Protein AF-A0A231RL12-F1 (afdb_monomer)

Radius of gyration: 29.26 Å; Cα contacts (8 Å, |Δi|>4): 231; chains: 1; bounding box: 76×59×55 Å

Foldseek 3Di:
DPVVVVVVVVVVVVVVDDDDDDFDFDPAWWKDAPQWIWGWDPAFDDPVFWAAWRAWAQEEDRTDDADAHIHIPPDHGGWTKTDGHPDDVQQWIWTQDPVGITTTTGTPGGHPNHVVHVVPDDDDDDDDDDDDDDPPPVPPPPDPPPVVVVVVVCVVVVVVPPPDD

pLDDT: mean 76.45, std 23.1, range [31.05, 98.81]

Mean predicted aligned error: 16.27 Å

Solvent-accessible surface area (backbone atoms only — not comparable to full-atom values): 10190 Å² total; per-residue (Å²): 137,63,65,71,58,50,55,53,52,54,55,55,55,58,72,68,62,70,82,76,86,82,77,60,62,64,96,68,49,35,39,33,50,94,47,25,31,20,40,55,51,95,47,73,47,61,76,91,39,57,46,57,81,72,48,49,25,72,36,57,50,55,60,62,81,79,62,66,70,25,27,16,51,70,48,58,59,66,37,42,32,24,36,32,63,98,51,50,73,82,57,26,34,30,37,48,47,94,90,70,48,34,27,35,17,38,46,70,47,74,35,82,36,37,72,73,40,63,81,76,69,82,88,87,83,92,77,90,81,94,75,94,75,73,83,75,73,79,68,77,78,76,84,77,69,79,70,62,69,62,60,62,58,53,58,63,60,61,64,72,75,77,80,85,127

Sequence (165 aa):
MRIVKLCGFMLAIALLIRPAAVSADWAYPFVVYSGSIYVVTDTVVEPERIGNLLGKVTRYSDREGTYSGNFSNAFPKGTRCYAIEGMSEKQGIAVRTEDGRYVLSEYGGKYGGSLYASEGMSEEQESGGEYEESLSDRLGGLKGWLLGAAAVVFAVIGYRHRRHR

Structure (mmCIF, N/CA/C/O backbone):
data_AF-A0A231RL12-F1
#
_entry.id   AF-A0A231RL12-F1
#
loop_
_atom_site.group_PDB
_atom_site.id
_atom_site.type_symbol
_atom_site.label_atom_id
_atom_site.label_alt_id
_atom_site.label_comp_id
_atom_site.label_asym_id
_atom_site.label_entity_id
_atom_site.label_seq_id
_atom_site.pdbx_PDB_ins_code
_atom_site.Cartn_x
_atom_site.Cartn_y
_atom_site.Cartn_z
_atom_site.occupancy
_atom_site.B_iso_or_equiv
_atom_site.auth_seq_id
_atom_site.auth_comp_id
_atom_site.auth_asym_id
_atom_site.auth_atom_id
_atom_site.pdbx_PDB_model_num
ATOM 1 N N . MET A 1 1 ? 57.341 -10.124 -31.480 1.00 52.84 1 MET A N 1
ATOM 2 C CA . MET A 1 1 ? 56.092 -10.937 -31.483 1.00 52.84 1 MET A CA 1
ATOM 3 C C . MET A 1 1 ? 55.619 -11.381 -30.081 1.00 52.84 1 MET A C 1
ATOM 5 O O . MET A 1 1 ? 55.046 -12.460 -29.951 1.00 52.84 1 MET A O 1
ATOM 9 N N . ARG A 1 2 ? 55.813 -10.576 -29.021 1.00 57.25 2 ARG A N 1
ATOM 10 C CA . ARG A 1 2 ? 55.365 -10.915 -27.648 1.00 57.25 2 ARG A CA 1
ATOM 11 C C . ARG A 1 2 ? 54.267 -9.979 -27.114 1.00 57.25 2 ARG A C 1
ATOM 13 O O . ARG A 1 2 ? 53.353 -10.450 -26.458 1.00 57.25 2 ARG A O 1
ATOM 20 N N . ILE A 1 3 ? 54.276 -8.705 -27.516 1.00 53.75 3 ILE A N 1
ATOM 21 C CA .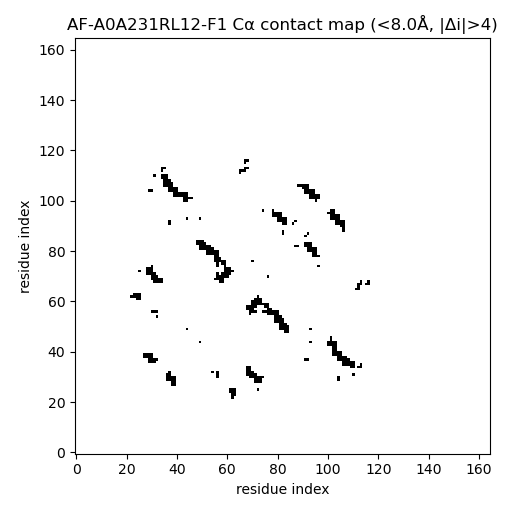 ILE A 1 3 ? 53.288 -7.692 -27.092 1.00 53.75 3 ILE A CA 1
ATOM 22 C C . ILE A 1 3 ? 51.899 -7.918 -27.723 1.00 53.75 3 ILE A C 1
ATOM 24 O O . ILE A 1 3 ? 50.892 -7.839 -27.032 1.00 53.75 3 ILE A O 1
ATOM 28 N N . VAL A 1 4 ? 51.830 -8.309 -29.003 1.00 51.66 4 VAL A N 1
ATOM 29 C CA . VAL A 1 4 ? 50.546 -8.537 -29.708 1.00 51.66 4 VAL A CA 1
ATOM 30 C C . VAL A 1 4 ? 49.758 -9.725 -29.125 1.00 51.66 4 VAL A C 1
ATOM 32 O O . VAL A 1 4 ? 48.533 -9.70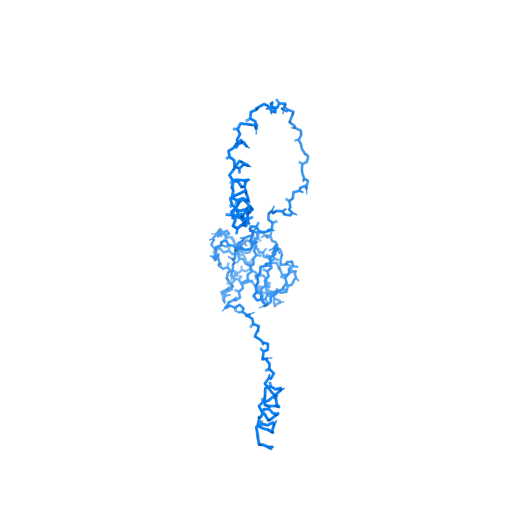6 -29.089 1.00 51.66 4 VAL A O 1
ATOM 35 N N . LYS A 1 5 ? 50.462 -10.741 -28.600 1.00 51.41 5 LYS A N 1
ATOM 36 C CA . LYS A 1 5 ? 49.858 -11.901 -27.917 1.00 51.41 5 LYS A CA 1
ATOM 37 C C . LYS A 1 5 ? 49.346 -11.549 -26.514 1.00 51.41 5 LYS A C 1
ATOM 39 O O . LYS A 1 5 ? 48.338 -12.098 -26.088 1.00 51.41 5 LYS A O 1
ATOM 44 N N . LEU A 1 6 ? 50.008 -10.609 -25.832 1.00 55.62 6 LEU A N 1
ATOM 45 C CA . LEU A 1 6 ? 49.617 -10.132 -24.503 1.00 55.62 6 LEU A CA 1
ATOM 46 C C . LEU A 1 6 ? 48.350 -9.258 -24.566 1.00 55.62 6 LEU A C 1
ATOM 48 O O . LEU A 1 6 ? 47.442 -9.440 -23.760 1.00 55.62 6 LEU A O 1
ATOM 52 N N . CYS A 1 7 ? 48.238 -8.382 -25.574 1.00 57.84 7 CYS A N 1
ATOM 53 C CA . CYS A 1 7 ? 47.020 -7.593 -25.800 1.00 57.84 7 CYS A CA 1
ATOM 54 C C . CYS A 1 7 ? 45.822 -8.466 -26.206 1.00 57.84 7 CYS A C 1
ATOM 56 O O . CYS A 1 7 ? 44.711 -8.226 -25.741 1.00 57.84 7 CYS A O 1
ATOM 58 N N . GLY A 1 8 ? 46.042 -9.507 -27.021 1.00 63.06 8 GLY A N 1
ATOM 59 C CA . GLY A 1 8 ? 44.987 -10.460 -27.385 1.00 63.06 8 GLY A CA 1
ATOM 60 C C . GLY A 1 8 ? 44.452 -11.254 -26.188 1.00 63.06 8 GLY A C 1
ATOM 61 O O . GLY A 1 8 ? 43.248 -11.466 -26.081 1.00 63.06 8 GLY A O 1
ATOM 62 N N . PHE A 1 9 ? 45.324 -11.635 -25.250 1.00 67.94 9 PHE A N 1
ATOM 63 C CA . PHE A 1 9 ? 44.933 -12.342 -24.027 1.00 67.94 9 PHE A CA 1
ATOM 64 C C . PHE A 1 9 ? 44.146 -11.449 -23.052 1.00 67.94 9 PHE A C 1
ATOM 66 O O . PHE A 1 9 ? 43.138 -11.881 -22.501 1.00 67.94 9 PHE A O 1
ATOM 73 N N . MET A 1 10 ? 44.534 -10.178 -22.902 1.00 67.38 10 MET A N 1
ATOM 74 C CA . MET A 1 10 ? 43.785 -9.203 -22.093 1.00 67.38 10 MET A CA 1
ATOM 75 C C . MET A 1 10 ? 42.397 -8.894 -22.678 1.00 67.38 10 MET A C 1
ATOM 77 O O . MET A 1 10 ? 41.427 -8.796 -21.929 1.00 67.38 10 MET A O 1
ATOM 81 N N . LEU A 1 11 ? 42.274 -8.802 -24.009 1.00 69.75 11 LEU A N 1
ATOM 82 C CA . LEU A 1 11 ? 40.980 -8.635 -24.682 1.00 69.75 11 LEU A CA 1
ATOM 83 C C . LEU A 1 11 ? 40.081 -9.874 -24.501 1.00 69.75 11 LEU A C 1
ATOM 85 O O . LEU A 1 11 ? 38.880 -9.735 -24.283 1.00 69.7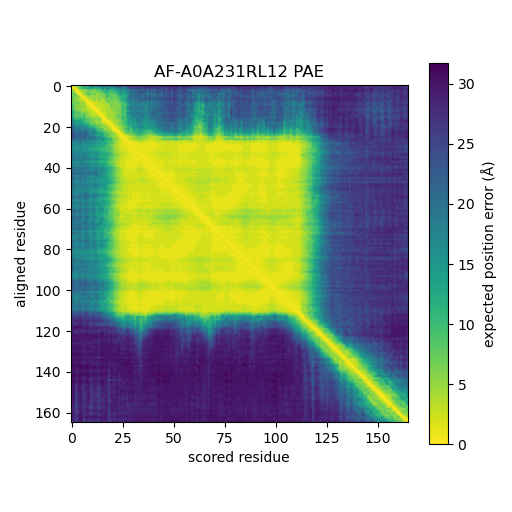5 11 LEU A O 1
ATOM 89 N N . ALA A 1 12 ? 40.660 -11.080 -24.533 1.00 72.56 12 ALA A N 1
ATOM 90 C CA . ALA A 1 12 ? 39.932 -12.324 -24.284 1.00 72.56 12 ALA A CA 1
ATOM 91 C C . ALA A 1 12 ? 39.425 -12.434 -22.834 1.00 72.56 12 ALA A C 1
ATOM 93 O O . ALA A 1 12 ? 38.312 -12.905 -22.622 1.00 72.56 12 ALA A O 1
ATOM 94 N N . ILE A 1 13 ? 40.186 -11.952 -21.843 1.00 74.81 13 ILE A N 1
ATOM 95 C CA . ILE A 1 13 ? 39.747 -11.907 -20.436 1.00 74.81 13 ILE A CA 1
ATOM 96 C C . ILE A 1 13 ? 38.618 -10.889 -20.237 1.00 74.81 13 ILE A C 1
ATOM 98 O O . ILE A 1 13 ? 37.643 -11.190 -19.553 1.00 74.81 13 ILE A O 1
ATOM 102 N N . ALA A 1 14 ? 38.700 -9.714 -20.867 1.00 73.44 14 ALA A N 1
ATOM 103 C CA . ALA A 1 14 ? 37.656 -8.694 -20.764 1.00 73.44 14 ALA A CA 1
ATOM 104 C C . ALA A 1 14 ? 36.299 -9.166 -21.326 1.00 73.44 14 ALA A C 1
ATOM 106 O O . ALA A 1 14 ? 35.257 -8.796 -20.794 1.00 73.44 14 ALA A O 1
ATOM 107 N N . LEU A 1 15 ? 36.296 -10.033 -22.348 1.00 73.06 15 LEU A N 1
ATOM 108 C CA . LEU A 1 15 ? 35.075 -10.611 -22.931 1.00 73.06 15 LEU A CA 1
ATOM 109 C C . LEU A 1 15 ? 34.431 -11.718 -22.075 1.00 73.06 15 LEU A C 1
ATOM 111 O O . LEU A 1 15 ? 33.278 -12.077 -22.315 1.00 73.06 15 LEU A O 1
ATOM 115 N N . LEU A 1 16 ? 35.139 -12.250 -21.071 1.00 76.88 16 LEU A N 1
ATOM 116 C CA . LEU A 1 16 ? 34.587 -13.222 -20.118 1.00 76.88 16 LEU A CA 1
ATOM 117 C C . LEU A 1 16 ? 33.868 -12.550 -18.937 1.00 76.88 16 LEU A C 1
ATOM 119 O O . LEU A 1 16 ? 33.093 -13.205 -18.239 1.00 76.88 16 LEU A O 1
ATOM 123 N N . ILE A 1 17 ? 34.073 -11.247 -18.729 1.00 77.44 17 ILE A N 1
ATOM 124 C CA . ILE A 1 17 ? 33.408 -10.481 -17.674 1.00 77.44 17 ILE A CA 1
ATOM 125 C C . ILE A 1 17 ? 32.058 -9.996 -18.215 1.00 77.44 17 ILE A C 1
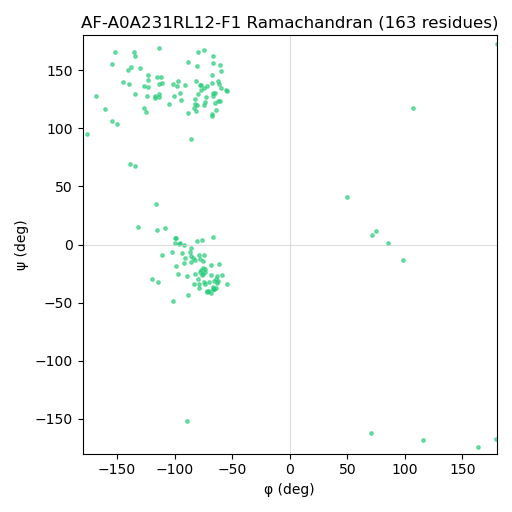ATOM 127 O O . ILE A 1 17 ? 31.955 -8.933 -18.825 1.00 77.44 17 ILE A O 1
ATOM 131 N N . ARG A 1 18 ? 30.998 -10.788 -18.013 1.00 78.81 18 ARG A N 1
ATOM 132 C CA . ARG A 1 18 ? 29.629 -10.317 -18.269 1.00 78.81 18 ARG A CA 1
ATOM 133 C C . ARG A 1 18 ? 29.233 -9.324 -17.172 1.00 78.81 18 ARG A C 1
ATOM 135 O O . ARG A 1 18 ? 29.319 -9.693 -16.001 1.00 78.81 18 ARG A O 1
ATOM 142 N N . PRO A 1 19 ? 28.777 -8.103 -17.504 1.00 72.56 19 PRO A N 1
ATOM 143 C CA . PRO A 1 19 ? 28.202 -7.224 -16.498 1.00 72.56 19 PRO A CA 1
ATOM 144 C C . PRO A 1 19 ? 26.976 -7.913 -15.891 1.00 72.56 19 PRO A C 1
ATOM 146 O O . PRO A 1 19 ? 26.064 -8.324 -16.611 1.00 72.56 19 PRO A O 1
ATOM 149 N N . ALA A 1 20 ? 26.976 -8.076 -14.569 1.00 73.44 20 ALA A N 1
ATOM 150 C CA . ALA A 1 20 ? 25.789 -8.512 -13.853 1.00 73.44 20 ALA A CA 1
ATOM 151 C C . ALA A 1 20 ? 24.735 -7.402 -13.951 1.00 73.44 20 ALA A C 1
ATOM 153 O O . ALA A 1 20 ? 25.036 -6.233 -13.704 1.00 73.44 20 ALA A O 1
ATOM 154 N N . ALA A 1 21 ? 23.507 -7.759 -14.329 1.00 72.38 21 ALA A N 1
ATOM 155 C CA . ALA A 1 21 ? 22.390 -6.833 -14.243 1.00 72.38 21 ALA A CA 1
ATOM 156 C C . ALA A 1 21 ? 22.112 -6.567 -12.758 1.00 72.38 21 ALA A C 1
ATOM 158 O O . ALA A 1 21 ? 21.708 -7.471 -12.032 1.00 72.38 21 ALA A O 1
ATOM 159 N N . VAL A 1 22 ? 22.367 -5.342 -12.308 1.00 73.56 22 VAL A N 1
ATOM 160 C CA . VAL A 1 22 ? 21.958 -4.882 -10.981 1.00 73.56 22 VAL A CA 1
ATOM 161 C C . VAL A 1 22 ? 20.550 -4.316 -11.128 1.00 73.56 22 VAL A C 1
ATOM 163 O O . VAL A 1 22 ? 20.357 -3.325 -11.830 1.00 73.56 22 VAL A O 1
ATOM 166 N N . SER A 1 23 ? 19.561 -4.965 -10.514 1.00 67.81 23 SER A N 1
ATOM 167 C CA . SER A 1 23 ? 18.227 -4.393 -10.332 1.00 67.81 23 SER A CA 1
ATOM 168 C C . SER A 1 23 ? 18.152 -3.760 -8.954 1.00 67.81 23 SER A C 1
ATOM 170 O O . SER A 1 23 ? 18.508 -4.395 -7.964 1.00 67.81 23 SER A O 1
ATOM 172 N N . ALA A 1 24 ? 17.687 -2.520 -8.900 1.00 74.00 24 ALA A N 1
ATOM 173 C CA . ALA A 1 24 ? 17.324 -1.899 -7.644 1.00 74.00 24 ALA A CA 1
ATOM 174 C C . ALA A 1 24 ? 15.931 -2.406 -7.226 1.00 74.00 24 ALA A C 1
ATOM 176 O O . ALA A 1 24 ? 15.007 -2.426 -8.049 1.00 74.00 24 ALA A O 1
ATOM 177 N N . ASP A 1 25 ? 15.827 -2.863 -5.982 1.00 82.75 25 ASP A N 1
ATOM 178 C CA . ASP A 1 25 ? 14.623 -3.418 -5.361 1.00 82.75 25 ASP A CA 1
ATOM 179 C C . ASP A 1 25 ? 14.308 -2.604 -4.106 1.00 82.75 25 ASP A C 1
ATOM 181 O O . ASP A 1 25 ? 15.216 -2.113 -3.434 1.00 82.75 25 ASP A O 1
ATOM 185 N N . TRP A 1 26 ? 13.027 -2.439 -3.808 1.00 88.56 26 TRP A N 1
ATOM 186 C CA . TRP A 1 26 ? 12.576 -1.588 -2.717 1.00 88.56 26 TRP A CA 1
ATOM 187 C C . TRP A 1 26 ? 12.967 -2.156 -1.346 1.00 88.56 26 TRP A C 1
ATOM 189 O O . TRP A 1 26 ? 12.911 -3.358 -1.106 1.00 88.56 26 TRP A O 1
ATOM 199 N N . ALA A 1 27 ? 13.263 -1.274 -0.387 1.00 89.88 27 ALA A N 1
ATOM 200 C CA . ALA A 1 27 ? 13.683 -1.688 0.957 1.00 89.88 27 ALA A CA 1
ATOM 201 C C . ALA A 1 27 ? 12.552 -2.257 1.845 1.00 89.88 27 ALA A C 1
ATOM 203 O O . ALA A 1 27 ? 12.834 -2.935 2.831 1.00 89.88 27 ALA A O 1
ATOM 204 N N . TYR A 1 28 ? 11.285 -1.946 1.548 1.00 94.38 28 TYR A N 1
ATOM 205 C CA . TYR A 1 28 ? 10.119 -2.363 2.338 1.00 94.38 28 TYR A CA 1
ATOM 206 C C . TYR A 1 28 ? 8.841 -2.420 1.483 1.00 94.38 28 TYR A C 1
ATOM 208 O O . TYR A 1 28 ? 8.750 -1.717 0.472 1.00 94.38 28 TYR A O 1
ATOM 216 N N . PRO A 1 29 ? 7.831 -3.222 1.873 1.00 97.12 29 PRO A N 1
ATOM 217 C CA . PRO A 1 29 ? 6.544 -3.280 1.186 1.00 97.12 29 PRO A CA 1
ATOM 218 C C . PRO A 1 29 ? 5.712 -2.015 1.433 1.00 97.12 29 PRO A C 1
ATOM 220 O O . PRO A 1 29 ? 5.602 -1.526 2.559 1.00 97.12 29 PRO A O 1
ATOM 223 N N . PHE A 1 30 ? 5.084 -1.485 0.387 1.00 97.88 30 PHE A N 1
ATOM 224 C CA . PHE A 1 30 ? 4.226 -0.308 0.483 1.00 97.88 30 PHE A CA 1
ATOM 225 C C . PHE A 1 30 ? 3.128 -0.272 -0.587 1.00 97.88 30 PHE A C 1
ATOM 227 O O . PHE A 1 30 ? 3.148 -0.971 -1.609 1.00 97.88 30 PHE A O 1
ATOM 234 N N . VAL A 1 31 ? 2.163 0.613 -0.357 1.00 98.31 31 VAL A N 1
ATOM 235 C CA . VAL A 1 31 ? 1.166 1.045 -1.336 1.00 98.31 31 VAL A CA 1
ATOM 236 C C . VAL A 1 31 ? 1.236 2.558 -1.474 1.00 98.31 31 VAL A C 1
ATOM 238 O O . VAL A 1 31 ? 1.295 3.283 -0.486 1.00 98.31 31 VAL A O 1
ATOM 241 N N . VAL A 1 32 ? 1.196 3.052 -2.704 1.00 97.75 32 VAL A N 1
ATOM 242 C CA . VAL A 1 32 ? 0.941 4.458 -2.992 1.00 97.75 32 VAL A CA 1
ATOM 243 C C . VAL A 1 32 ? -0.541 4.639 -3.269 1.00 97.75 32 VAL A C 1
ATOM 245 O O . VAL A 1 32 ? -1.106 3.989 -4.149 1.00 97.75 32 VAL A O 1
ATOM 248 N N . TYR A 1 33 ? -1.163 5.540 -2.519 1.00 97.50 33 TYR A N 1
ATOM 249 C CA . TYR A 1 33 ? -2.556 5.934 -2.681 1.00 97.50 33 TYR A CA 1
ATOM 250 C C . TYR A 1 33 ? -2.660 7.457 -2.629 1.00 97.50 33 TYR A C 1
ATOM 252 O O . TYR A 1 33 ? -2.115 8.093 -1.727 1.00 97.50 33 TYR A O 1
ATOM 260 N N . SER A 1 34 ? -3.334 8.051 -3.619 1.00 94.75 34 SER A N 1
ATOM 261 C CA . SER A 1 34 ? -3.585 9.499 -3.686 1.00 94.75 34 SER A CA 1
ATOM 262 C C . SER A 1 34 ? -2.321 10.362 -3.471 1.00 94.75 34 SER A C 1
ATOM 264 O O . SER A 1 34 ? -2.332 11.380 -2.771 1.00 94.75 34 SER A O 1
ATOM 266 N N . GLY A 1 35 ? -1.198 9.929 -4.055 1.00 95.00 35 GLY A N 1
ATOM 267 C CA . GLY A 1 35 ? 0.092 10.624 -3.975 1.00 95.00 35 GLY A CA 1
ATOM 268 C C . GLY A 1 35 ? 0.817 10.505 -2.629 1.00 95.00 35 GLY A C 1
ATOM 269 O O . GLY A 1 35 ? 1.790 11.222 -2.393 1.00 95.00 35 GLY A O 1
ATOM 270 N N . SER A 1 36 ? 0.370 9.618 -1.746 1.00 97.38 36 SER A N 1
ATOM 271 C CA . SER A 1 36 ? 0.995 9.334 -0.453 1.00 97.38 36 SER A CA 1
ATOM 272 C C . SER A 1 36 ? 1.508 7.897 -0.418 1.00 97.38 36 SER A C 1
ATOM 274 O O . SER A 1 36 ? 0.878 7.015 -0.998 1.00 97.38 36 SER A O 1
ATOM 276 N N . ILE A 1 37 ? 2.638 7.664 0.248 1.00 97.56 37 ILE A N 1
ATOM 277 C CA . ILE A 1 37 ? 3.175 6.321 0.488 1.00 97.56 37 ILE A CA 1
ATOM 278 C C . ILE A 1 37 ? 2.640 5.782 1.817 1.00 97.56 37 ILE A C 1
ATOM 280 O O . ILE A 1 37 ? 2.597 6.506 2.812 1.00 97.56 37 ILE A O 1
ATOM 284 N N . TYR A 1 38 ? 2.244 4.515 1.820 1.00 98.50 38 TYR A N 1
ATOM 285 C CA . TYR A 1 38 ? 1.774 3.782 2.987 1.00 98.50 38 TYR A CA 1
ATOM 286 C C . TYR A 1 38 ? 2.596 2.510 3.153 1.00 98.50 38 TYR A C 1
ATOM 288 O O . TYR A 1 38 ? 2.540 1.630 2.296 1.00 98.50 38 TYR A O 1
ATOM 296 N N . VAL A 1 39 ? 3.369 2.423 4.230 1.00 98.50 39 VAL A N 1
ATOM 297 C CA . VAL A 1 39 ? 4.261 1.294 4.516 1.00 98.50 39 VAL A CA 1
ATOM 298 C C . VAL A 1 39 ? 3.452 0.171 5.145 1.00 98.50 39 VAL A C 1
ATOM 300 O O . VAL A 1 39 ? 2.761 0.387 6.136 1.00 98.50 39 VAL A O 1
ATOM 303 N N . VAL A 1 40 ? 3.513 -1.019 4.558 1.00 98.38 40 VAL A N 1
ATOM 304 C CA . VAL A 1 40 ? 2.740 -2.180 5.011 1.00 98.38 40 VAL A CA 1
ATOM 305 C C . VAL A 1 40 ? 3.356 -2.726 6.290 1.00 98.38 40 VAL A C 1
ATOM 307 O O . VAL A 1 40 ? 4.572 -2.890 6.365 1.00 98.38 40 VAL A O 1
ATOM 310 N N . THR A 1 41 ? 2.517 -3.030 7.275 1.00 98.19 41 THR A N 1
ATOM 311 C CA . THR A 1 41 ? 2.940 -3.662 8.527 1.00 98.19 41 THR A CA 1
ATOM 312 C C . THR A 1 41 ? 2.360 -5.069 8.646 1.00 98.19 41 THR A C 1
ATOM 314 O O . THR A 1 41 ? 1.450 -5.452 7.910 1.00 98.19 41 THR A O 1
ATOM 317 N N . ASP A 1 42 ? 2.849 -5.835 9.620 1.00 96.75 42 ASP A N 1
ATOM 318 C CA . ASP A 1 42 ? 2.311 -7.163 9.945 1.00 96.75 42 ASP A CA 1
ATOM 319 C C . ASP A 1 42 ? 1.043 -7.101 10.820 1.00 96.75 42 ASP A C 1
ATOM 321 O O . ASP A 1 42 ? 0.508 -8.129 11.241 1.00 96.75 42 ASP A O 1
ATOM 325 N N . THR A 1 43 ? 0.549 -5.897 11.128 1.00 98.44 43 THR A N 1
ATOM 326 C CA . THR A 1 43 ? -0.607 -5.712 12.009 1.00 98.44 43 THR A CA 1
ATOM 327 C C . THR A 1 43 ? -1.898 -5.952 11.240 1.00 98.44 43 THR A C 1
ATOM 329 O O . THR A 1 43 ? -2.212 -5.241 10.286 1.00 98.44 43 THR A O 1
ATOM 332 N N . VAL A 1 44 ? -2.676 -6.934 11.688 1.00 98.31 44 VAL A N 1
ATOM 333 C CA . VAL A 1 44 ? -4.012 -7.211 11.152 1.00 98.31 44 VAL A CA 1
ATOM 334 C C . VAL A 1 44 ? -5.007 -6.183 11.695 1.00 98.31 44 VAL A C 1
ATOM 336 O O . VAL A 1 44 ? -4.981 -5.836 12.875 1.00 98.31 44 VAL A O 1
ATOM 339 N N . VAL A 1 45 ? -5.881 -5.686 10.824 1.00 98.50 45 VAL A N 1
ATOM 340 C CA . VAL A 1 45 ? -7.000 -4.809 11.179 1.00 98.50 45 VAL A CA 1
ATOM 341 C C . VAL A 1 45 ? -8.270 -5.648 11.228 1.00 98.50 45 VAL A C 1
ATOM 343 O O . VAL A 1 45 ? -8.589 -6.350 10.268 1.00 98.50 45 VAL A O 1
ATOM 346 N N . GLU A 1 46 ? -8.991 -5.559 12.343 1.00 98.12 46 GLU A N 1
ATOM 347 C CA . GLU A 1 46 ? -10.250 -6.281 12.530 1.00 98.12 46 GLU A CA 1
ATOM 348 C C . GLU A 1 46 ? -11.306 -5.858 11.490 1.00 98.12 46 GLU A C 1
ATOM 350 O O . GLU A 1 46 ? -11.427 -4.655 11.214 1.00 98.12 46 GLU A O 1
ATOM 355 N N . PRO A 1 47 ? -12.085 -6.799 10.917 1.00 97.69 47 PRO A N 1
ATOM 356 C CA . PRO A 1 47 ? -13.090 -6.505 9.894 1.00 97.69 47 PRO A CA 1
ATOM 357 C C . PRO A 1 47 ? -14.110 -5.438 10.304 1.00 97.69 47 PRO A C 1
ATOM 359 O O . PRO A 1 47 ? -14.531 -4.645 9.465 1.00 97.69 47 PRO A O 1
ATOM 362 N N . GLU A 1 48 ? -14.475 -5.375 11.585 1.00 98.12 48 GLU A N 1
ATOM 363 C CA . GLU A 1 48 ? -15.446 -4.415 12.126 1.00 98.12 48 GLU A CA 1
ATOM 364 C C . GLU A 1 48 ? -14.926 -2.976 12.097 1.00 98.12 48 GLU A C 1
ATOM 366 O O . GLU A 1 48 ? -15.709 -2.041 12.196 1.00 98.12 48 GLU A O 1
ATOM 371 N N . ARG A 1 49 ? -13.609 -2.784 11.957 1.00 98.19 49 ARG A N 1
ATOM 372 C CA . ARG A 1 49 ? -12.976 -1.463 11.862 1.00 98.19 49 ARG A CA 1
ATOM 373 C C . ARG A 1 49 ? -12.745 -1.017 10.422 1.00 98.19 49 ARG A C 1
ATOM 375 O O . ARG A 1 49 ? -12.154 0.042 10.209 1.00 98.19 49 ARG A O 1
ATOM 382 N N . ILE A 1 50 ? -13.136 -1.816 9.432 1.00 98.56 50 ILE A N 1
ATOM 383 C CA . ILE A 1 50 ? -12.936 -1.489 8.022 1.00 98.56 50 ILE A CA 1
ATOM 384 C C . ILE A 1 50 ? -14.032 -0.536 7.561 1.00 98.56 50 ILE A C 1
ATOM 386 O O . ILE A 1 50 ? -15.203 -0.894 7.487 1.00 98.56 50 ILE A O 1
ATOM 390 N N . GLY A 1 51 ? -13.621 0.678 7.210 1.00 98.44 51 GLY A N 1
ATOM 391 C CA . GLY A 1 51 ? -14.503 1.708 6.688 1.00 98.44 51 GLY A CA 1
ATOM 392 C C . GLY A 1 51 ? -14.643 1.662 5.165 1.00 98.44 51 GLY A C 1
ATOM 393 O O . GLY A 1 51 ? -14.502 0.633 4.500 1.00 98.44 51 GLY A O 1
ATOM 394 N N . ASN A 1 52 ? -14.908 2.836 4.593 1.00 98.31 52 ASN A N 1
ATOM 395 C CA . ASN A 1 52 ? -15.157 3.001 3.163 1.00 98.31 52 ASN A CA 1
ATOM 396 C C . ASN A 1 52 ? -13.979 2.551 2.285 1.00 98.31 52 ASN A C 1
ATOM 398 O O . ASN A 1 52 ? -12.808 2.695 2.643 1.00 98.31 52 ASN A O 1
ATOM 402 N N . LEU A 1 53 ? -14.300 2.069 1.081 1.00 98.44 53 LEU A N 1
ATOM 403 C CA . LEU A 1 53 ? -13.311 1.835 0.031 1.00 98.44 53 LEU A CA 1
ATOM 404 C C . LEU A 1 53 ? -12.698 3.174 -0.399 1.00 98.44 53 LEU A C 1
ATOM 406 O O . LEU A 1 53 ? -13.411 4.049 -0.882 1.00 98.44 53 LEU A O 1
ATOM 410 N N . LEU A 1 54 ? -11.379 3.296 -0.275 1.00 98.12 54 LEU A N 1
ATOM 411 C CA . LEU A 1 54 ? -10.621 4.475 -0.699 1.00 98.12 54 LEU A CA 1
ATOM 412 C C . LEU A 1 54 ? -10.196 4.363 -2.162 1.00 98.12 54 LEU A C 1
ATOM 414 O O . LEU A 1 54 ? -10.302 5.298 -2.949 1.00 98.12 54 LEU A O 1
ATOM 418 N N . GLY A 1 55 ? -9.721 3.183 -2.556 1.00 97.38 55 GLY A N 1
ATOM 419 C CA . GLY A 1 55 ? -9.235 2.970 -3.907 1.00 97.38 55 GLY A CA 1
ATOM 420 C C . GLY A 1 55 ? -8.715 1.565 -4.143 1.00 97.38 55 GLY A C 1
ATOM 421 O O . GLY A 1 55 ? -8.934 0.643 -3.357 1.00 97.38 55 GLY A O 1
ATOM 422 N N . LYS A 1 56 ? -8.022 1.403 -5.268 1.00 98.06 56 LYS A N 1
ATOM 423 C CA . LYS A 1 56 ? -7.358 0.155 -5.640 1.00 98.06 56 LYS A CA 1
ATOM 424 C C . LYS A 1 56 ? -5.979 0.414 -6.224 1.00 98.06 56 LYS A C 1
ATOM 426 O O . LYS A 1 56 ? -5.761 1.452 -6.854 1.00 98.06 56 LYS A O 1
ATOM 431 N N . VAL A 1 57 ? -5.094 -0.560 -6.072 1.00 98.06 57 VAL A N 1
ATOM 432 C CA . VAL A 1 57 ? -3.812 -0.637 -6.770 1.00 98.06 57 VAL A CA 1
ATOM 433 C C . VAL A 1 57 ? -4.087 -0.733 -8.271 1.00 98.06 57 VAL A C 1
ATOM 435 O O . VAL A 1 57 ? -4.803 -1.627 -8.728 1.00 98.06 57 VAL A O 1
ATOM 438 N N . THR A 1 58 ? -3.545 0.188 -9.064 1.00 97.12 58 THR A N 1
ATOM 439 C CA . THR A 1 58 ? -3.686 0.191 -10.530 1.00 97.12 58 THR A CA 1
ATOM 440 C C . THR A 1 58 ? -2.471 -0.411 -11.233 1.00 97.12 58 THR A C 1
ATOM 442 O O . THR A 1 58 ? -2.600 -0.855 -12.379 1.00 97.12 58 THR A O 1
ATOM 445 N N . ARG A 1 59 ? -1.328 -0.498 -10.540 1.00 95.94 59 ARG A N 1
ATOM 446 C CA . ARG A 1 59 ? -0.070 -1.072 -11.035 1.00 95.94 59 ARG A CA 1
ATOM 447 C C . ARG A 1 59 ? 0.694 -1.805 -9.927 1.00 95.94 59 ARG A C 1
ATOM 449 O O . ARG A 1 59 ? 0.793 -1.306 -8.814 1.00 95.94 59 ARG A O 1
ATOM 456 N N . TYR A 1 60 ? 1.276 -2.948 -10.275 1.00 96.56 60 TYR A N 1
ATOM 457 C CA . TYR A 1 60 ? 2.297 -3.620 -9.473 1.00 96.56 60 TYR A CA 1
ATOM 458 C C . TYR A 1 60 ? 3.686 -3.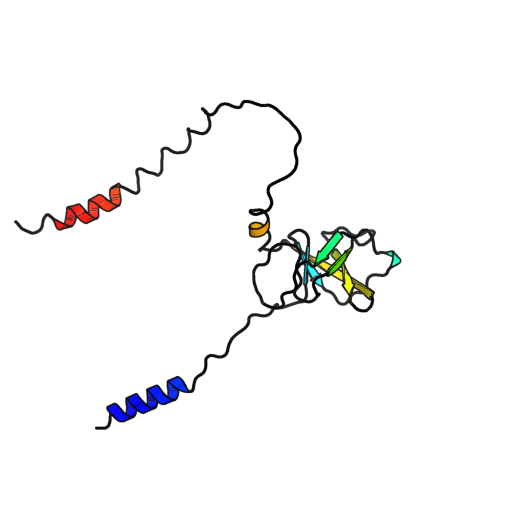335 -10.062 1.00 96.56 60 TYR A C 1
ATOM 460 O O . TYR A 1 60 ? 3.826 -3.338 -11.290 1.00 96.56 60 TYR A O 1
ATOM 468 N N . SER A 1 61 ? 4.682 -3.065 -9.217 1.00 94.50 61 SER A N 1
ATOM 469 C CA . SER A 1 61 ? 6.098 -3.015 -9.603 1.00 94.50 61 SER A CA 1
ATOM 470 C C . SER A 1 61 ? 7.009 -3.172 -8.389 1.00 94.50 61 SER A C 1
ATOM 472 O O . SER A 1 61 ? 7.040 -2.299 -7.527 1.00 94.50 61 SER A O 1
ATOM 474 N N . ASP A 1 62 ? 7.790 -4.243 -8.372 1.00 92.38 62 ASP A N 1
ATOM 475 C CA . ASP A 1 62 ? 8.871 -4.521 -7.417 1.00 92.38 62 ASP A CA 1
ATOM 476 C C . ASP A 1 62 ? 10.189 -3.818 -7.776 1.00 92.38 62 ASP A C 1
ATOM 478 O O . ASP A 1 62 ? 11.081 -3.683 -6.954 1.00 92.38 62 ASP A O 1
ATOM 482 N N . ARG A 1 63 ? 10.313 -3.289 -8.994 1.00 92.19 63 ARG A N 1
ATOM 483 C CA . ARG A 1 63 ? 11.487 -2.505 -9.392 1.00 92.19 63 ARG A CA 1
ATOM 484 C C . ARG A 1 63 ? 11.412 -1.095 -8.830 1.00 92.19 63 ARG A C 1
ATOM 486 O O . ARG A 1 63 ? 10.352 -0.462 -8.903 1.00 92.19 63 ARG A O 1
ATOM 493 N N . GLU A 1 64 ? 12.535 -0.591 -8.329 1.00 91.06 64 GLU A N 1
ATOM 494 C CA . GLU A 1 64 ? 12.630 0.809 -7.923 1.00 91.06 64 GLU A CA 1
ATOM 495 C C . GLU A 1 64 ? 12.413 1.751 -9.109 1.00 91.06 64 GLU A C 1
ATOM 497 O O . GLU A 1 64 ? 12.872 1.516 -10.232 1.00 91.06 64 GLU A O 1
ATOM 502 N N . GLY A 1 65 ? 11.708 2.849 -8.846 1.00 90.31 65 GLY A N 1
ATOM 503 C CA . GLY A 1 65 ? 11.413 3.853 -9.853 1.00 90.31 65 GLY A CA 1
ATOM 504 C C . GLY A 1 65 ? 10.288 4.797 -9.454 1.00 90.31 65 GLY A C 1
ATOM 505 O O . GLY A 1 65 ? 9.754 4.760 -8.342 1.00 90.31 65 GLY A O 1
ATOM 506 N N . THR A 1 66 ? 9.922 5.645 -10.411 1.00 90.94 66 THR A N 1
ATOM 507 C CA . THR A 1 66 ? 8.843 6.621 -10.272 1.00 90.94 66 THR A CA 1
ATOM 508 C C . THR A 1 66 ? 7.624 6.149 -11.048 1.00 90.94 66 THR A C 1
ATOM 510 O O . THR A 1 66 ? 7.685 5.980 -12.266 1.00 90.94 66 THR A O 1
ATOM 513 N N . TYR A 1 67 ? 6.505 5.970 -10.352 1.00 91.12 67 TYR A N 1
ATOM 514 C CA . TYR A 1 67 ? 5.259 5.492 -10.945 1.00 91.12 67 TYR A CA 1
ATOM 515 C C . TYR A 1 67 ? 4.121 6.478 -10.691 1.00 91.12 67 TYR A C 1
ATOM 517 O O . TYR A 1 67 ? 4.013 7.063 -9.618 1.00 91.12 67 TYR A O 1
ATOM 525 N N . SER A 1 68 ? 3.251 6.662 -11.680 1.00 89.81 68 SER A N 1
ATOM 526 C CA . SER A 1 68 ? 2.041 7.470 -11.533 1.00 89.81 68 SER A CA 1
ATOM 527 C C . SER A 1 68 ? 0.863 6.642 -11.011 1.00 89.81 68 SER A C 1
ATOM 529 O O . SER A 1 68 ? 0.800 5.421 -11.186 1.00 89.81 68 SER A O 1
ATOM 531 N N . GLY A 1 69 ? -0.101 7.335 -10.399 1.00 91.50 69 GLY A N 1
ATOM 532 C CA . GLY A 1 69 ? -1.319 6.731 -9.861 1.00 91.50 69 GLY A CA 1
ATOM 533 C C . GLY A 1 69 ? -1.083 5.875 -8.613 1.00 91.50 69 GLY A C 1
ATOM 534 O O . GLY A 1 69 ? -0.065 5.992 -7.933 1.00 91.50 69 GLY A O 1
ATOM 535 N N . ASN A 1 70 ? -2.059 5.018 -8.305 1.00 96.19 70 ASN A N 1
ATOM 536 C CA . ASN A 1 70 ? -1.969 4.112 -7.165 1.00 96.19 70 ASN A CA 1
ATOM 537 C C . ASN A 1 70 ? -1.172 2.862 -7.548 1.00 96.19 70 ASN A C 1
ATOM 539 O O . ASN A 1 70 ? -1.614 2.086 -8.394 1.00 96.19 70 ASN A O 1
ATOM 543 N N . PHE A 1 71 ? -0.038 2.604 -6.911 1.00 96.56 71 PHE A N 1
ATOM 544 C CA . PHE A 1 71 ? 0.750 1.405 -7.197 1.00 96.56 71 PHE A CA 1
ATOM 545 C C . PHE A 1 71 ? 1.233 0.727 -5.922 1.00 96.56 71 PHE A C 1
ATOM 547 O O . PHE A 1 71 ? 1.177 1.305 -4.842 1.00 96.56 71 PHE A O 1
ATOM 554 N N . SER A 1 72 ? 1.693 -0.510 -6.042 1.00 97.75 72 SER A N 1
ATOM 555 C CA . SER A 1 72 ? 2.331 -1.233 -4.947 1.00 97.75 72 SER A CA 1
ATOM 556 C C . SER A 1 72 ? 3.511 -2.043 -5.460 1.00 97.75 72 SER A C 1
ATOM 558 O O . SER A 1 72 ? 3.508 -2.492 -6.607 1.00 97.75 72 SER A O 1
ATOM 560 N N . ASN A 1 73 ? 4.504 -2.240 -4.601 1.00 97.06 73 ASN A N 1
ATOM 561 C CA . ASN A 1 73 ? 5.601 -3.177 -4.824 1.00 97.06 73 ASN A CA 1
ATOM 562 C C . ASN A 1 73 ? 5.350 -4.565 -4.215 1.00 97.06 73 ASN A C 1
ATOM 564 O O . ASN A 1 73 ? 6.112 -5.488 -4.473 1.00 97.06 73 ASN A O 1
ATOM 568 N N . ALA A 1 74 ? 4.276 -4.722 -3.437 1.00 97.12 74 ALA A N 1
ATOM 569 C CA . ALA A 1 74 ? 3.951 -5.956 -2.726 1.00 97.12 74 ALA A CA 1
ATOM 570 C C . ALA A 1 74 ? 2.601 -6.547 -3.151 1.00 97.12 74 ALA A C 1
ATOM 572 O O . ALA A 1 74 ? 2.422 -7.760 -3.125 1.00 97.12 74 ALA A O 1
ATOM 573 N N . PHE A 1 75 ? 1.651 -5.705 -3.568 1.00 97.81 75 PHE A N 1
ATOM 574 C CA . PHE A 1 75 ? 0.289 -6.129 -3.874 1.00 97.81 75 PHE A CA 1
ATOM 575 C C . PHE A 1 75 ? -0.045 -6.055 -5.366 1.00 97.81 75 PHE A C 1
ATOM 577 O O . PHE A 1 75 ? 0.280 -5.061 -6.025 1.00 97.81 75 PHE A O 1
ATOM 584 N N . PRO A 1 76 ? -0.764 -7.052 -5.908 1.00 97.44 76 PRO A N 1
ATOM 585 C CA . PRO A 1 76 ? -1.137 -7.068 -7.313 1.00 97.44 76 PRO A CA 1
ATOM 586 C C . PRO A 1 76 ? -2.127 -5.952 -7.676 1.00 97.44 76 PRO A C 1
ATOM 588 O O . PRO A 1 76 ? -2.832 -5.368 -6.848 1.00 97.44 76 PRO A O 1
ATOM 591 N N . LYS A 1 77 ? -2.222 -5.675 -8.980 1.00 97.31 77 LYS A N 1
ATOM 592 C CA . LYS A 1 77 ? -3.246 -4.782 -9.533 1.00 97.31 77 LYS A CA 1
ATOM 593 C C . LYS A 1 77 ? -4.644 -5.265 -9.134 1.00 97.31 77 LYS A C 1
ATOM 595 O O . LYS A 1 77 ? -4.987 -6.425 -9.326 1.00 97.31 77 LYS A O 1
ATOM 600 N N . GLY A 1 78 ? -5.481 -4.342 -8.670 1.00 97.88 78 GLY A N 1
ATOM 601 C CA . GLY A 1 78 ? -6.848 -4.607 -8.227 1.00 97.88 78 GLY A CA 1
ATOM 602 C C . GLY A 1 78 ? -6.996 -4.751 -6.714 1.00 97.88 78 GLY A C 1
ATOM 603 O O . GLY A 1 78 ? -8.127 -4.647 -6.231 1.00 97.88 78 GLY A O 1
ATOM 604 N N . THR A 1 79 ? -5.894 -4.902 -5.971 1.00 98.50 79 THR A N 1
ATOM 605 C CA . THR A 1 79 ? -5.906 -4.895 -4.504 1.00 98.50 79 THR A CA 1
ATOM 606 C C . THR A 1 79 ? -6.559 -3.626 -3.979 1.00 98.50 79 THR A C 1
ATOM 608 O O . THR A 1 79 ? -6.267 -2.529 -4.451 1.00 98.50 79 THR A O 1
ATOM 611 N N . ARG A 1 80 ? -7.481 -3.782 -3.029 1.00 98.56 80 ARG A N 1
ATOM 612 C CA . ARG A 1 80 ? -8.318 -2.698 -2.511 1.00 98.56 80 ARG A CA 1
ATOM 613 C C . ARG A 1 80 ? -7.737 -2.119 -1.224 1.00 98.56 80 ARG A C 1
ATOM 615 O O . ARG A 1 80 ? -7.280 -2.867 -0.360 1.00 98.56 80 ARG A O 1
ATOM 622 N N . CYS A 1 81 ? -7.825 -0.800 -1.107 1.00 98.50 81 CYS A N 1
ATOM 623 C CA . CYS A 1 81 ? -7.425 -0.024 0.060 1.00 98.50 81 CYS A CA 1
ATOM 624 C C . CYS A 1 81 ? -8.662 0.610 0.699 1.00 98.50 81 CYS A C 1
ATOM 626 O O . CYS A 1 81 ? -9.530 1.123 -0.012 1.00 98.50 81 CYS A O 1
ATOM 628 N N . TYR A 1 82 ? -8.735 0.593 2.022 1.00 98.81 82 TYR A N 1
ATOM 629 C CA . TYR A 1 82 ? -9.902 0.988 2.802 1.00 98.81 82 TYR A CA 1
ATOM 630 C C . TYR A 1 82 ? -9.513 1.964 3.907 1.00 98.81 82 TYR A C 1
ATOM 632 O O . TYR A 1 82 ? -8.394 1.926 4.422 1.00 98.81 82 TYR A O 1
ATOM 640 N N . ALA A 1 83 ? -10.457 2.816 4.290 1.00 98.69 83 ALA A N 1
ATOM 641 C CA . ALA A 1 83 ? -10.354 3.599 5.507 1.00 98.69 83 ALA A CA 1
ATOM 642 C C . ALA A 1 83 ? -10.417 2.669 6.727 1.00 98.69 83 ALA A C 1
ATOM 644 O O . ALA A 1 83 ? -10.975 1.572 6.657 1.00 98.69 83 ALA A O 1
ATOM 645 N N . ILE A 1 84 ? -9.872 3.128 7.850 1.00 98.81 84 ILE A N 1
ATOM 646 C CA . ILE A 1 84 ? -9.991 2.450 9.142 1.00 98.81 84 ILE A CA 1
ATOM 647 C C . ILE A 1 84 ? -10.826 3.347 10.054 1.00 98.81 84 ILE A C 1
ATOM 649 O O . ILE A 1 84 ? -10.515 4.525 10.229 1.00 98.81 84 ILE A O 1
ATOM 653 N N . GLU A 1 85 ? -11.887 2.809 10.642 1.00 98.50 85 GLU A N 1
ATOM 654 C CA . GLU A 1 85 ? -12.753 3.560 11.546 1.00 98.50 85 GLU A CA 1
ATOM 655 C C . GLU A 1 85 ? -11.974 4.101 12.754 1.00 98.50 85 GLU A C 1
ATOM 657 O O . GLU A 1 85 ? -11.147 3.413 13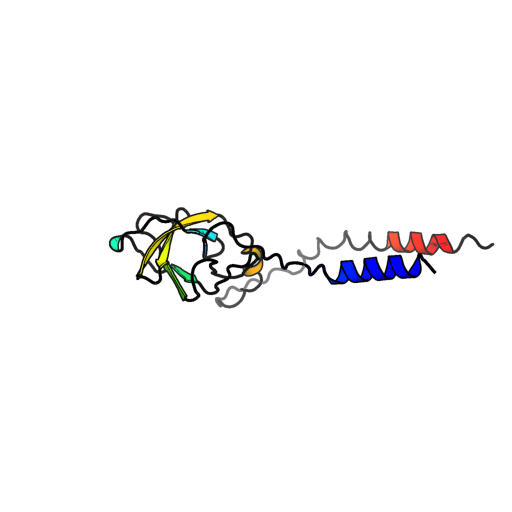.371 1.00 98.50 85 GLU A O 1
ATOM 662 N N . GLY A 1 86 ? -12.226 5.373 13.079 1.00 97.56 86 GLY A N 1
ATOM 663 C CA . GLY A 1 86 ? -11.533 6.091 14.151 1.00 97.56 86 GLY A CA 1
ATOM 664 C C . GLY A 1 86 ? -10.070 6.447 13.849 1.00 97.56 86 GLY A C 1
ATOM 665 O O . GLY A 1 86 ? -9.375 6.917 14.747 1.00 97.56 86 GLY A O 1
ATOM 666 N N . MET A 1 87 ? -9.590 6.241 12.618 1.00 98.06 87 MET A N 1
ATOM 667 C CA . MET A 1 87 ? -8.227 6.564 12.191 1.00 98.06 87 MET A CA 1
ATOM 668 C C . MET A 1 87 ? -8.249 7.439 10.933 1.00 98.06 87 MET A C 1
ATOM 670 O O . MET A 1 87 ? -9.002 7.197 9.994 1.00 98.06 87 MET A O 1
ATOM 674 N N . SER A 1 88 ? -7.413 8.475 10.904 1.00 98.00 88 SER A N 1
ATOM 675 C CA . SER A 1 88 ? -7.264 9.322 9.716 1.00 98.00 88 SER A CA 1
ATOM 676 C C . SER A 1 88 ? -6.342 8.684 8.673 1.00 98.00 88 SER A C 1
ATOM 678 O O . SER A 1 88 ? -5.388 7.987 9.016 1.00 98.00 88 SER A O 1
ATOM 680 N N . GLU A 1 89 ? -6.529 9.026 7.396 1.00 97.62 89 GLU A N 1
ATOM 681 C CA . GLU A 1 89 ? -5.645 8.579 6.305 1.00 97.62 89 GLU A CA 1
ATOM 682 C C . GLU A 1 89 ? -4.188 9.053 6.456 1.00 97.62 89 GLU A C 1
ATOM 684 O O . GLU A 1 89 ? 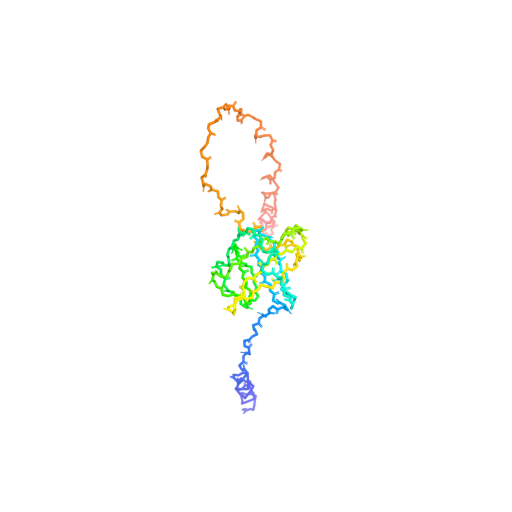-3.300 8.524 5.797 1.00 97.62 89 GLU A O 1
ATOM 689 N N . LYS A 1 90 ? -3.911 10.056 7.303 1.00 97.56 90 LYS A N 1
ATOM 690 C CA . LYS A 1 90 ? -2.539 10.489 7.633 1.00 97.56 90 LYS A CA 1
ATOM 691 C C . LYS A 1 90 ? -1.899 9.682 8.764 1.00 97.56 90 LYS A C 1
ATOM 693 O O . LYS A 1 90 ? -0.745 9.930 9.095 1.00 97.56 90 LYS A O 1
ATOM 698 N N . GLN A 1 91 ? -2.636 8.754 9.362 1.00 98.19 91 GLN A N 1
ATOM 699 C CA . GLN A 1 91 ? -2.110 7.770 10.303 1.00 98.19 91 GLN A CA 1
ATOM 700 C C . GLN A 1 91 ? -1.942 6.425 9.598 1.00 98.19 91 GLN A C 1
ATOM 702 O O . GLN A 1 91 ? -0.862 5.843 9.641 1.00 98.19 91 GLN A O 1
ATOM 707 N N . GLY A 1 92 ? -2.967 5.970 8.875 1.00 98.38 92 GLY A N 1
ATOM 708 C CA . GLY A 1 92 ? -2.882 4.736 8.108 1.00 98.38 92 GLY A CA 1
ATOM 709 C C . GLY A 1 92 ? -4.159 4.389 7.356 1.00 98.38 92 GLY A C 1
ATOM 710 O O . GLY A 1 92 ? -5.195 5.037 7.502 1.00 98.38 92 GLY A O 1
ATOM 711 N N . ILE A 1 93 ? -4.052 3.352 6.534 1.00 98.81 93 ILE A N 1
ATOM 712 C CA . ILE A 1 93 ? -5.143 2.745 5.764 1.00 98.81 93 ILE A CA 1
ATOM 713 C C . ILE A 1 93 ? -5.072 1.223 5.901 1.00 98.81 93 ILE A C 1
ATOM 715 O O . ILE A 1 93 ? -4.033 0.678 6.269 1.00 98.81 93 ILE A O 1
ATOM 719 N N . ALA A 1 94 ? -6.159 0.527 5.580 1.00 98.81 94 ALA A N 1
ATOM 720 C CA . ALA A 1 94 ? -6.175 -0.930 5.511 1.00 98.81 94 ALA A CA 1
ATOM 721 C C . ALA A 1 94 ? -6.006 -1.406 4.065 1.00 98.81 94 ALA A C 1
ATOM 723 O O . ALA A 1 94 ? -6.660 -0.896 3.152 1.00 98.81 94 ALA A O 1
ATOM 724 N N . VAL A 1 95 ? -5.177 -2.423 3.848 1.00 98.69 95 VAL A N 1
ATOM 725 C CA . VAL A 1 95 ? -5.010 -3.085 2.547 1.00 98.69 95 VAL A CA 1
ATOM 726 C C . VAL A 1 95 ? -5.525 -4.512 2.648 1.00 98.69 95 VAL A C 1
ATOM 728 O O . VAL A 1 95 ? -5.161 -5.242 3.568 1.00 98.69 95 VAL A O 1
ATOM 731 N N . ARG A 1 96 ? -6.389 -4.918 1.712 1.00 98.38 96 ARG A N 1
ATOM 732 C CA . ARG A 1 96 ? -6.924 -6.284 1.681 1.00 98.38 96 ARG A CA 1
ATOM 733 C C . ARG A 1 96 ? -5.936 -7.236 1.013 1.00 98.38 96 ARG A C 1
ATOM 735 O O . ARG A 1 96 ? -5.610 -7.059 -0.159 1.00 98.38 96 ARG A O 1
ATOM 742 N N . THR A 1 97 ? -5.508 -8.257 1.735 1.00 97.00 97 THR A N 1
ATOM 743 C CA . THR A 1 97 ? -4.611 -9.313 1.253 1.00 97.00 97 THR A CA 1
ATOM 744 C C . THR A 1 97 ? -5.373 -10.364 0.435 1.00 97.00 97 THR A C 1
ATOM 746 O O . THR A 1 97 ? -6.607 -10.423 0.452 1.00 97.00 97 THR A O 1
ATOM 749 N N . GLU A 1 98 ? -4.649 -11.209 -0.308 1.00 94.31 98 GLU A N 1
ATOM 750 C CA . GLU A 1 98 ? -5.250 -12.256 -1.155 1.00 94.31 98 GLU A CA 1
ATOM 751 C C . GLU A 1 98 ? -6.030 -13.306 -0.353 1.00 94.31 98 GLU A C 1
ATOM 753 O O . GLU A 1 98 ? -7.070 -13.784 -0.802 1.00 94.31 98 GLU A O 1
ATOM 758 N N . ASP A 1 99 ? -5.581 -13.607 0.866 1.00 94.88 99 ASP A N 1
ATOM 759 C CA . ASP A 1 99 ? -6.261 -14.500 1.811 1.00 94.88 99 ASP A CA 1
ATOM 760 C C . ASP A 1 99 ? -7.473 -13.848 2.506 1.00 94.88 99 ASP A C 1
ATOM 762 O O . ASP A 1 99 ? -8.121 -14.465 3.349 1.00 94.88 99 ASP A O 1
ATOM 766 N N . GLY A 1 100 ? -7.816 -12.611 2.138 1.00 95.62 100 GLY A N 1
ATOM 767 C CA . GLY A 1 100 ? -9.016 -11.917 2.595 1.00 95.62 100 GLY A CA 1
ATOM 768 C C . GLY A 1 100 ? -8.874 -11.177 3.923 1.00 95.62 100 GLY A C 1
ATOM 769 O O . GLY A 1 100 ? -9.851 -10.563 4.349 1.00 95.62 100 GLY A O 1
ATOM 770 N N . ARG A 1 101 ? -7.691 -11.186 4.547 1.00 97.75 101 ARG A N 1
ATOM 771 C CA . ARG A 1 101 ? -7.396 -10.362 5.726 1.00 97.75 101 ARG A CA 1
ATOM 772 C C . ARG A 1 101 ? -7.193 -8.895 5.339 1.00 97.75 101 ARG A C 1
ATOM 774 O O . ARG A 1 101 ? -7.046 -8.539 4.169 1.00 97.75 101 ARG A O 1
ATOM 781 N N . TYR A 1 102 ? -7.181 -8.038 6.351 1.00 98.62 102 TYR A N 1
ATOM 782 C CA . TYR A 1 102 ? -6.845 -6.628 6.219 1.00 98.62 102 TYR A CA 1
ATOM 783 C C . TYR A 1 102 ? -5.590 -6.357 7.031 1.00 98.62 102 TYR A C 1
ATOM 785 O O . TYR A 1 102 ? -5.535 -6.707 8.207 1.00 98.62 102 TYR A O 1
ATOM 793 N N . VAL A 1 103 ? -4.588 -5.746 6.413 1.00 98.62 103 VAL A N 1
ATOM 794 C CA . VAL A 1 103 ? -3.356 -5.338 7.097 1.00 98.62 103 VAL A CA 1
ATOM 795 C C . VAL A 1 103 ? -3.269 -3.824 7.158 1.00 98.62 103 VAL A C 1
ATOM 797 O O . VAL A 1 103 ? -3.692 -3.129 6.228 1.00 98.62 103 VAL A O 1
ATOM 800 N N . LEU A 1 104 ? -2.737 -3.309 8.261 1.00 98.75 104 LEU A N 1
ATOM 801 C CA . LEU A 1 104 ? -2.459 -1.893 8.425 1.00 98.75 104 LEU A CA 1
ATOM 802 C C . LEU A 1 104 ? -1.332 -1.488 7.471 1.00 98.75 104 LEU A C 1
ATOM 804 O O . LEU A 1 104 ? -0.342 -2.195 7.287 1.00 98.75 104 LEU A O 1
ATOM 808 N N . SER A 1 105 ? -1.479 -0.323 6.861 1.00 98.69 105 SER A N 1
ATOM 809 C CA . SER A 1 105 ? -0.390 0.362 6.184 1.00 98.69 105 SER A CA 1
ATOM 810 C C . SER A 1 105 ? -0.282 1.780 6.728 1.00 98.69 105 SER A C 1
ATOM 812 O O . SER A 1 105 ? -1.224 2.567 6.626 1.00 98.69 105 SER A O 1
ATOM 814 N N . GLU A 1 106 ? 0.852 2.087 7.346 1.00 98.69 106 GLU A N 1
ATOM 815 C CA . GLU A 1 106 ? 1.110 3.345 8.042 1.00 98.69 106 GLU A CA 1
ATOM 816 C C . GLU A 1 106 ? 1.516 4.437 7.062 1.00 98.69 106 GLU A C 1
ATOM 818 O O . GLU A 1 106 ? 2.264 4.199 6.113 1.00 98.69 106 GLU A O 1
ATOM 823 N N . TYR A 1 107 ? 1.038 5.655 7.287 1.00 98.50 107 TYR A N 1
ATOM 824 C CA . TYR A 1 107 ? 1.383 6.787 6.436 1.00 98.50 107 TYR A CA 1
ATOM 825 C C . TYR A 1 107 ? 2.885 7.104 6.518 1.00 98.50 107 TYR A C 1
ATOM 827 O O . TYR A 1 107 ? 3.390 7.532 7.553 1.00 98.50 107 TYR A O 1
ATOM 835 N N . GLY A 1 108 ? 3.590 6.949 5.398 1.00 97.31 108 GLY A N 1
ATOM 836 C CA . GLY A 1 108 ? 5.028 7.202 5.278 1.00 97.31 108 GLY A CA 1
ATOM 837 C C . GLY A 1 108 ? 5.383 8.556 4.654 1.00 97.31 108 GLY A C 1
ATOM 838 O O . GLY A 1 108 ? 6.560 8.857 4.478 1.00 97.31 108 GLY A O 1
ATOM 839 N N . GLY A 1 109 ? 4.392 9.383 4.300 1.00 96.56 109 GLY A N 1
ATOM 840 C CA . GLY A 1 109 ? 4.611 10.707 3.710 1.00 96.56 109 GLY A CA 1
ATOM 841 C C . GLY A 1 109 ? 4.094 10.854 2.280 1.00 96.56 109 GLY A C 1
ATOM 842 O O . GLY A 1 109 ? 3.347 10.024 1.760 1.00 96.56 109 GLY A O 1
ATOM 843 N N . LYS A 1 110 ? 4.486 11.952 1.624 1.00 95.94 110 LYS A N 1
ATOM 844 C CA . LYS A 1 110 ? 4.174 12.176 0.209 1.00 95.94 110 LYS A CA 1
ATOM 845 C C . LYS A 1 110 ? 5.091 11.344 -0.671 1.00 95.94 110 LYS A C 1
ATOM 847 O O . LYS A 1 110 ? 6.305 11.342 -0.491 1.00 95.94 110 LYS A O 1
ATOM 852 N N . TYR A 1 111 ? 4.503 10.660 -1.643 1.00 94.00 111 TYR A N 1
ATOM 853 C CA . TYR A 1 111 ? 5.266 9.912 -2.624 1.00 94.00 111 TYR A CA 1
ATOM 854 C C . TYR A 1 111 ? 5.932 10.891 -3.594 1.00 94.00 111 TYR A C 1
ATOM 856 O O . TYR A 1 111 ? 5.247 11.688 -4.238 1.00 94.00 111 TYR A O 1
ATOM 864 N N . GLY A 1 112 ? 7.260 10.831 -3.716 1.00 87.62 112 GLY A N 1
ATOM 865 C CA . GLY A 1 112 ? 8.034 11.769 -4.541 1.00 87.62 112 GLY A CA 1
ATOM 866 C C . GLY A 1 112 ? 7.627 11.780 -6.019 1.00 87.62 112 GLY A C 1
ATOM 867 O O . GLY A 1 112 ? 7.724 12.811 -6.676 1.00 87.62 112 GLY A O 1
ATOM 868 N N . GLY A 1 113 ? 7.080 10.672 -6.530 1.00 79.25 113 GLY A N 1
ATOM 869 C CA . GLY A 1 113 ? 6.563 10.592 -7.897 1.00 79.25 113 GLY A CA 1
ATOM 870 C C . GLY A 1 113 ? 5.226 11.289 -8.145 1.00 79.25 113 GLY A C 1
ATOM 871 O O . GLY A 1 113 ? 4.818 11.419 -9.296 1.00 79.25 113 GLY A O 1
ATOM 872 N N . SER A 1 114 ? 4.538 11.749 -7.096 1.00 65.44 114 SER A N 1
ATOM 873 C CA . SER A 1 114 ? 3.215 12.377 -7.220 1.00 65.44 114 SER A CA 1
ATOM 874 C C . SER A 1 114 ? 3.225 13.680 -8.026 1.00 65.44 114 SER A C 1
ATOM 876 O O . SER A 1 114 ? 2.230 13.984 -8.679 1.00 65.44 114 SER A O 1
ATOM 878 N N . LEU A 1 115 ? 4.354 14.397 -8.057 1.00 58.84 115 LEU A N 1
ATOM 879 C CA . LEU A 1 115 ? 4.515 15.637 -8.827 1.00 58.84 115 LEU A CA 1
ATOM 880 C C . LEU A 1 115 ? 4.397 15.417 -10.344 1.00 58.84 115 LEU A C 1
ATOM 882 O O . LEU A 1 115 ? 3.907 16.287 -11.052 1.00 58.84 115 LEU A O 1
ATOM 886 N N . TYR A 1 116 ? 4.768 14.232 -10.835 1.00 54.19 116 TYR A N 1
ATOM 887 C CA . TYR A 1 116 ? 4.662 13.878 -12.255 1.00 54.19 116 TYR A CA 1
ATOM 888 C C . TYR A 1 116 ? 3.271 13.360 -12.648 1.00 54.19 116 TYR A C 1
ATOM 890 O O . TYR A 1 116 ? 2.980 13.196 -13.829 1.00 54.19 116 TYR A O 1
ATOM 898 N N . ALA A 1 117 ? 2.409 13.062 -11.670 1.00 49.75 117 ALA A N 1
ATOM 899 C CA . ALA A 1 117 ? 1.055 12.576 -11.918 1.00 49.75 117 ALA A CA 1
ATOM 900 C C . ALA A 1 117 ? 0.033 13.719 -12.056 1.00 49.75 117 ALA A C 1
ATOM 902 O O . ALA A 1 117 ? -0.964 13.549 -12.752 1.00 49.75 117 ALA A O 1
ATOM 903 N N . SER A 1 118 ? 0.276 14.880 -11.434 1.00 49.53 118 SER A N 1
ATOM 904 C C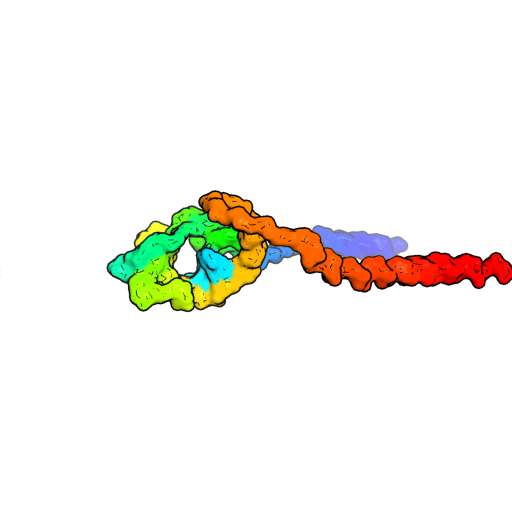A . SER A 1 118 ? -0.621 16.044 -11.519 1.00 49.53 118 SER A CA 1
ATOM 905 C C . SER A 1 118 ? -0.552 16.795 -12.852 1.00 49.53 118 SER A C 1
ATOM 907 O O . SER A 1 118 ? -1.497 17.492 -13.195 1.00 49.53 118 SER A O 1
ATOM 909 N N . GLU A 1 119 ? 0.527 16.640 -13.623 1.00 50.78 119 GLU A N 1
ATOM 910 C CA . GLU A 1 119 ? 0.697 17.294 -14.934 1.00 50.78 119 GLU A CA 1
ATOM 911 C C . GLU A 1 119 ? -0.064 16.602 -16.083 1.00 50.78 119 GLU A C 1
ATOM 913 O O . GLU A 1 119 ? -0.146 17.147 -17.178 1.00 50.78 119 GLU A O 1
ATOM 918 N N . GLY A 1 120 ? -0.638 15.414 -15.849 1.00 47.09 120 GLY A N 1
ATOM 919 C CA . GLY A 1 120 ? -1.348 14.623 -16.865 1.00 47.09 120 GLY A CA 1
ATOM 920 C C . GLY A 1 120 ? -2.844 14.422 -16.608 1.00 47.09 120 GLY A C 1
ATOM 921 O O . GLY A 1 120 ? -3.442 13.547 -17.228 1.00 47.09 120 GLY A O 1
ATOM 922 N N . MET A 1 121 ? -3.440 15.164 -15.671 1.00 45.22 121 MET A N 1
ATOM 923 C CA . MET A 1 121 ? -4.840 14.994 -15.260 1.00 45.22 121 MET A CA 1
ATOM 924 C C . MET A 1 121 ? -5.544 16.356 -15.176 1.00 45.22 121 MET A C 1
ATOM 926 O O . MET A 1 121 ? -5.899 16.831 -14.101 1.00 45.22 121 MET A O 1
ATOM 930 N N . SER A 1 122 ? -5.724 17.002 -16.329 1.00 43.09 122 SER A N 1
ATOM 931 C CA . SER A 1 122 ? -6.640 18.135 -16.487 1.00 43.09 122 SER A CA 1
ATOM 932 C C . SER A 1 122 ? -7.634 17.841 -17.610 1.00 43.09 122 SER A C 1
ATOM 934 O O . SER A 1 122 ? -7.191 17.534 -18.712 1.00 43.09 122 SER A O 1
ATOM 936 N N . GLU A 1 123 ? -8.924 18.002 -17.283 1.00 44.31 123 GLU A N 1
ATOM 937 C CA . GLU A 1 123 ? -10.182 17.764 -18.033 1.00 44.31 123 GLU A CA 1
ATOM 938 C C . GLU A 1 123 ? -10.921 16.516 -17.505 1.00 44.31 123 GLU A C 1
ATOM 940 O O . GLU A 1 123 ? -10.365 15.427 -17.473 1.00 44.31 123 GLU A O 1
ATOM 945 N N . GLU A 1 124 ? -12.141 16.584 -16.960 1.00 38.78 124 GLU A N 1
ATOM 946 C CA . GLU A 1 124 ? -13.260 17.512 -17.174 1.00 38.78 124 GLU A CA 1
ATOM 947 C C . GLU A 1 124 ? -13.953 17.880 -15.846 1.00 38.78 124 GLU A C 1
ATOM 949 O O . GLU A 1 124 ? -14.259 17.010 -15.029 1.00 38.78 124 GLU A O 1
ATOM 954 N N . GLN A 1 125 ? -14.295 19.158 -15.668 1.00 33.88 125 GLN A N 1
ATOM 955 C CA . GLN A 1 125 ? -15.538 19.527 -14.991 1.00 33.88 125 GLN A CA 1
ATOM 956 C C . GLN A 1 125 ? -15.992 20.910 -15.470 1.00 33.88 125 GLN A C 1
ATOM 958 O O . GLN A 1 125 ? -15.401 21.937 -15.146 1.00 33.88 125 GLN A O 1
ATOM 963 N N . GLU A 1 126 ? -17.042 20.896 -16.287 1.00 44.00 126 GLU A N 1
ATOM 964 C CA . GLU A 1 126 ? -17.839 22.048 -16.700 1.00 44.00 126 GLU A CA 1
ATOM 965 C C . GLU A 1 126 ? -18.594 22.626 -15.489 1.00 44.00 126 GLU A C 1
ATOM 967 O O . GLU A 1 126 ? -19.314 21.904 -14.801 1.00 44.00 126 GLU A O 1
ATOM 972 N N . SER A 1 127 ? -18.472 23.932 -15.247 1.00 31.05 127 SER A N 1
ATOM 973 C CA . SER A 1 127 ? -19.564 24.779 -14.744 1.00 31.05 127 SER A CA 1
ATOM 974 C C . SER A 1 127 ? -19.150 26.243 -14.862 1.00 31.05 127 SER A C 1
ATOM 976 O O . SER A 1 127 ? -18.076 26.634 -14.412 1.00 31.05 127 SER A O 1
ATOM 978 N N . GLY A 1 128 ? -20.021 27.028 -15.493 1.00 37.66 128 GLY A N 1
ATOM 979 C CA . GLY A 1 128 ? -19.775 28.381 -15.974 1.00 37.66 128 GLY A CA 1
ATOM 980 C C . GLY A 1 128 ? -19.389 29.422 -14.922 1.00 37.66 128 GLY A C 1
ATOM 981 O O . GLY A 1 128 ? -19.766 29.355 -13.754 1.00 37.66 128 GLY A O 1
ATOM 982 N N . GLY A 1 129 ? -18.672 30.427 -15.415 1.00 31.09 129 GLY A N 1
ATOM 983 C CA . GLY A 1 129 ? -18.291 31.638 -14.705 1.00 31.09 129 GLY A CA 1
ATOM 984 C C . GLY A 1 129 ? -17.552 32.555 -15.670 1.00 31.09 129 GLY A C 1
ATOM 985 O O . GLY A 1 129 ? -16.372 32.365 -15.936 1.00 31.09 129 GLY A O 1
ATOM 986 N N . GLU A 1 130 ? -18.290 33.485 -16.261 1.00 43.75 130 GLU A N 1
ATOM 987 C CA . GLU A 1 130 ? -17.809 34.505 -17.186 1.00 43.75 130 GLU A CA 1
ATOM 988 C C . GLU A 1 130 ? -17.050 35.591 -16.406 1.00 43.75 130 GLU A C 1
ATOM 990 O O . GLU A 1 130 ? -17.611 36.232 -15.517 1.00 43.75 130 GLU A O 1
ATOM 995 N N . TYR A 1 131 ? -15.770 35.785 -16.724 1.00 39.22 131 TYR A N 1
ATOM 996 C CA . TYR A 1 131 ? -14.984 36.941 -16.291 1.00 39.22 131 TYR A CA 1
ATOM 997 C C . TYR A 1 131 ? -13.922 37.249 -17.354 1.00 39.22 131 TYR A C 1
ATOM 999 O O . TYR A 1 131 ? -12.912 36.555 -17.474 1.00 39.22 131 TYR A O 1
ATOM 1007 N N . GLU A 1 132 ? -14.171 38.292 -18.150 1.00 49.00 132 GLU A N 1
ATOM 1008 C CA . GLU A 1 132 ? -13.139 38.953 -18.948 1.00 49.00 132 GLU A CA 1
ATOM 1009 C C . GLU A 1 132 ? -12.164 39.659 -17.998 1.00 49.00 132 GLU A C 1
ATOM 1011 O O . GLU A 1 132 ? -12.505 40.663 -17.373 1.00 49.00 132 GLU A O 1
ATOM 1016 N N . GLU A 1 133 ? -10.936 39.151 -17.904 1.00 46.88 133 GLU A N 1
ATOM 1017 C CA . GLU A 1 133 ? -9.834 39.841 -17.237 1.00 46.88 133 GLU A CA 1
ATOM 1018 C C . GLU A 1 133 ? -8.720 40.144 -18.248 1.00 46.88 133 GLU A C 1
ATOM 1020 O O . GLU A 1 133 ? -8.255 39.290 -19.009 1.00 46.88 133 GLU A O 1
ATOM 1025 N N . SER A 1 134 ? -8.350 41.422 -18.297 1.00 45.94 134 SER A N 1
ATOM 1026 C CA . SER A 1 134 ? -7.612 42.069 -19.375 1.00 45.94 134 SER A CA 1
ATOM 1027 C C . SER A 1 134 ? -6.187 41.544 -19.567 1.00 45.94 134 SER A C 1
ATOM 1029 O O . SER A 1 134 ? -5.362 41.541 -18.653 1.00 45.94 134 SER A O 1
ATOM 1031 N N . LEU A 1 135 ? -5.858 41.228 -20.820 1.00 51.56 135 LEU A N 1
ATOM 1032 C CA . LEU A 1 135 ? -4.543 40.774 -21.288 1.00 51.56 135 LEU A CA 1
ATOM 1033 C C . LEU A 1 135 ? -3.417 41.833 -21.206 1.00 51.56 135 LEU A C 1
ATOM 1035 O O . LEU A 1 135 ? -2.301 41.570 -21.658 1.00 51.56 135 LEU A O 1
ATOM 1039 N N . SER A 1 136 ? -3.656 43.011 -20.621 1.00 49.84 136 SER A N 1
ATOM 1040 C CA . SER A 1 136 ? -2.644 44.066 -20.473 1.00 49.84 136 SER A CA 1
ATOM 1041 C C . SER A 1 136 ? -1.706 43.881 -19.274 1.00 49.84 136 SER A C 1
ATOM 1043 O O . SER A 1 136 ? -0.557 44.314 -19.356 1.00 49.84 136 SER A O 1
ATOM 1045 N N . ASP A 1 137 ? -2.112 43.172 -18.215 1.00 52.38 137 ASP A N 1
ATOM 1046 C CA . ASP A 1 137 ? -1.307 43.071 -16.981 1.00 52.38 137 ASP A CA 1
ATOM 1047 C C . ASP A 1 137 ? -0.338 41.876 -16.943 1.00 52.38 137 ASP A C 1
ATOM 1049 O O . ASP A 1 137 ? 0.595 41.842 -16.139 1.00 52.38 137 ASP A O 1
ATOM 1053 N N . ARG A 1 138 ? -0.457 40.918 -17.873 1.00 47.75 138 ARG A N 1
ATOM 1054 C CA . ARG A 1 138 ? 0.441 39.744 -17.941 1.00 47.75 138 ARG A CA 1
ATOM 1055 C C . ARG A 1 138 ? 1.666 39.924 -18.846 1.00 47.75 138 ARG A C 1
ATOM 1057 O O . ARG A 1 138 ? 2.508 39.031 -18.911 1.00 47.75 138 ARG A O 1
ATOM 1064 N N . LEU A 1 139 ? 1.831 41.081 -19.493 1.00 47.38 139 LEU A N 1
ATOM 1065 C CA . LEU A 1 139 ? 2.994 41.380 -20.350 1.00 47.38 139 LEU A CA 1
ATOM 1066 C C . LEU A 1 139 ? 4.092 42.225 -19.669 1.00 47.38 139 LEU A C 1
ATOM 1068 O O . LEU A 1 139 ? 5.094 42.562 -20.304 1.00 47.38 139 LEU A O 1
ATOM 1072 N N . GLY A 1 140 ? 3.970 42.510 -18.368 1.00 44.28 140 GLY A N 1
ATOM 1073 C CA . GLY A 1 140 ? 4.962 43.280 -17.599 1.00 44.28 140 GLY A CA 1
ATOM 1074 C C . GLY A 1 140 ? 6.225 42.518 -17.164 1.00 44.28 140 GLY A C 1
ATOM 1075 O O . GLY A 1 140 ? 7.194 43.144 -16.747 1.00 44.28 140 GLY A O 1
ATOM 1076 N N . GLY A 1 141 ? 6.256 41.183 -17.269 1.00 44.50 141 GLY A N 1
ATOM 1077 C CA . GLY A 1 141 ? 7.317 40.357 -16.665 1.00 44.50 141 GLY A CA 1
ATOM 1078 C C . GLY A 1 141 ? 8.408 39.823 -17.601 1.00 44.50 141 GLY A C 1
ATOM 1079 O O . GLY A 1 141 ? 9.373 39.235 -17.122 1.00 44.50 141 GLY A O 1
ATOM 1080 N N . LEU A 1 142 ? 8.294 40.000 -18.924 1.00 43.97 142 LEU A N 1
ATOM 1081 C CA . LEU A 1 142 ? 9.106 39.242 -19.897 1.00 43.97 142 LEU A CA 1
ATOM 1082 C C . LEU A 1 142 ? 10.213 40.030 -20.626 1.00 43.97 142 LEU A C 1
ATOM 1084 O O . LEU A 1 142 ? 10.764 39.542 -21.610 1.00 43.97 142 LEU A O 1
ATOM 1088 N N . LYS A 1 143 ? 10.583 41.233 -20.167 1.00 44.72 143 LYS A N 1
ATOM 1089 C CA . LYS A 1 143 ? 11.564 42.085 -20.881 1.00 44.72 143 LYS A CA 1
ATOM 1090 C C . LYS A 1 143 ? 13.023 41.995 -20.396 1.00 44.72 143 LYS A C 1
ATOM 1092 O O . LYS A 1 143 ? 13.880 42.652 -20.976 1.00 44.72 143 LYS A O 1
ATOM 1097 N N . GLY A 1 144 ? 13.342 41.178 -19.388 1.00 49.44 144 GLY A N 1
ATOM 1098 C CA . GLY A 1 144 ? 14.671 41.201 -18.747 1.00 49.44 144 GLY A CA 1
ATOM 1099 C C . GLY A 1 144 ? 15.715 40.178 -19.218 1.00 49.44 144 GLY A C 1
ATOM 1100 O O . GLY A 1 144 ? 16.905 40.435 -19.072 1.00 49.44 144 GLY A O 1
ATOM 1101 N N . TRP A 1 145 ? 15.323 39.020 -19.765 1.00 44.53 145 TRP A N 1
ATOM 1102 C CA . TRP A 1 145 ? 16.253 37.879 -19.906 1.00 44.53 145 TRP A CA 1
ATOM 1103 C C . TRP A 1 145 ? 16.673 37.509 -21.337 1.00 44.53 145 TRP A C 1
ATOM 1105 O O . TRP A 1 145 ? 17.628 36.756 -21.512 1.00 44.53 145 TRP A O 1
ATOM 1115 N N . LEU A 1 146 ? 16.057 38.082 -22.376 1.00 43.06 146 LEU A N 1
ATOM 1116 C CA . LEU A 1 146 ? 16.433 37.790 -23.771 1.00 43.06 146 LEU A CA 1
ATOM 1117 C C . LEU A 1 146 ? 17.577 38.663 -24.325 1.00 43.06 146 LEU A C 1
ATOM 1119 O O . LEU A 1 146 ? 18.096 38.372 -25.398 1.00 43.06 146 LEU A O 1
ATOM 1123 N N . LEU A 1 147 ? 18.038 39.680 -23.588 1.00 44.19 147 LEU A N 1
ATOM 1124 C CA . LEU A 1 147 ? 19.174 40.526 -23.998 1.00 44.19 147 LEU A CA 1
ATOM 1125 C C . LEU A 1 147 ? 20.541 40.037 -23.480 1.00 44.19 147 LEU A C 1
ATOM 1127 O O . LEU A 1 147 ? 21.571 40.439 -24.015 1.00 44.19 147 LEU A O 1
ATOM 1131 N N . GLY A 1 148 ? 20.580 39.137 -22.490 1.00 41.84 148 GLY A N 1
ATOM 1132 C CA . GLY A 1 148 ? 21.838 38.629 -21.923 1.00 41.84 148 GLY A CA 1
ATOM 1133 C C . GLY A 1 148 ? 22.531 37.557 -22.774 1.00 41.84 148 GLY A C 1
ATOM 1134 O O . GLY A 1 148 ? 23.758 37.522 -22.854 1.00 41.84 148 GLY A O 1
ATOM 1135 N N . ALA A 1 149 ? 21.768 36.704 -23.464 1.00 41.97 149 ALA A N 1
ATOM 1136 C CA . ALA A 1 149 ? 22.329 35.579 -24.219 1.00 41.97 149 ALA A CA 1
ATOM 1137 C C . ALA A 1 149 ? 22.963 35.986 -25.567 1.00 41.97 149 ALA A C 1
ATOM 1139 O O . ALA A 1 149 ? 23.842 35.290 -26.072 1.00 41.97 149 ALA A O 1
ATOM 1140 N N . ALA A 1 150 ? 22.584 37.138 -26.134 1.00 42.16 150 ALA A N 1
ATOM 1141 C CA . ALA A 1 150 ? 23.143 37.620 -27.400 1.00 42.16 150 ALA A CA 1
ATOM 1142 C C . ALA A 1 150 ? 24.544 38.256 -27.253 1.00 42.16 150 ALA A C 1
ATOM 1144 O O . ALA A 1 150 ? 25.320 38.264 -28.209 1.00 42.16 150 ALA A O 1
ATOM 1145 N N . ALA A 1 151 ? 24.913 38.746 -26.063 1.00 44.75 151 ALA A N 1
ATOM 1146 C CA . ALA A 1 151 ? 26.185 39.446 -25.854 1.00 44.75 151 ALA A CA 1
ATOM 1147 C C . ALA A 1 151 ? 27.408 38.506 -25.781 1.00 44.75 151 ALA A C 1
ATOM 1149 O O . ALA A 1 151 ? 28.517 38.905 -26.137 1.00 44.75 151 ALA A O 1
ATOM 1150 N N . VAL A 1 152 ? 27.227 37.241 -25.383 1.00 47.09 152 VAL A N 1
ATOM 1151 C CA . VAL A 1 152 ? 28.339 36.278 -25.247 1.00 47.09 152 VAL A CA 1
ATOM 1152 C C . VAL A 1 152 ? 28.764 35.696 -26.603 1.00 47.09 152 VAL A C 1
ATOM 1154 O O . VAL A 1 152 ? 29.943 35.418 -26.821 1.00 47.09 152 VAL A O 1
ATOM 1157 N N . VAL A 1 153 ? 27.843 35.591 -27.566 1.00 48.97 153 VAL A N 1
ATOM 1158 C CA . VAL A 1 153 ? 28.133 35.022 -28.896 1.00 48.97 153 VAL A CA 1
ATOM 1159 C C . VAL A 1 153 ? 28.959 35.984 -29.767 1.00 48.97 153 VAL A C 1
ATOM 1161 O O . VAL A 1 153 ? 29.858 35.545 -30.488 1.00 48.97 153 VAL A O 1
ATOM 1164 N N . PHE A 1 154 ? 28.757 37.302 -29.648 1.00 45.53 154 PHE A N 1
ATOM 1165 C CA . PHE A 1 154 ? 29.537 38.287 -30.416 1.00 45.53 154 PHE A CA 1
ATOM 1166 C C . PHE A 1 154 ? 30.972 38.492 -29.900 1.00 45.53 154 PHE A C 1
ATOM 1168 O O . PHE A 1 154 ? 31.861 38.813 -30.693 1.00 45.53 154 PHE A O 1
ATOM 1175 N N . ALA A 1 155 ? 31.242 38.231 -28.617 1.00 51.84 155 ALA A N 1
ATOM 1176 C CA . ALA A 1 155 ? 32.596 38.316 -28.065 1.00 51.84 155 ALA A CA 1
ATOM 1177 C C . ALA A 1 155 ? 33.525 37.194 -28.574 1.00 51.84 155 ALA A C 1
ATOM 1179 O O . ALA A 1 155 ? 34.718 37.426 -28.776 1.00 51.84 155 ALA A O 1
ATOM 1180 N N . VAL A 1 156 ? 32.993 35.998 -28.854 1.00 50.84 156 VAL A N 1
ATOM 1181 C CA . VAL A 1 156 ? 33.802 34.850 -29.311 1.00 50.84 156 VAL A CA 1
ATOM 1182 C C . VAL A 1 156 ? 34.071 34.894 -30.822 1.00 50.84 156 VAL A C 1
ATOM 1184 O O . VAL A 1 156 ? 35.163 34.536 -31.264 1.00 50.84 156 VAL A O 1
ATOM 1187 N N . ILE A 1 157 ? 33.129 35.399 -31.626 1.00 49.94 157 ILE A N 1
ATOM 1188 C CA . ILE A 1 157 ? 33.307 35.510 -33.086 1.00 49.94 157 ILE A CA 1
ATOM 1189 C C . ILE A 1 157 ? 34.172 36.732 -33.449 1.00 49.94 157 ILE A C 1
ATOM 1191 O O . ILE A 1 157 ? 35.043 36.637 -34.315 1.00 49.94 157 ILE A O 1
ATOM 1195 N N . GLY A 1 158 ? 34.024 37.857 -32.737 1.00 50.53 158 GLY A N 1
ATOM 1196 C CA . GLY A 1 158 ? 34.816 39.071 -32.978 1.00 50.53 158 GLY A CA 1
ATOM 1197 C C . GLY A 1 158 ? 36.304 38.952 -32.617 1.00 50.53 158 GLY A C 1
ATOM 1198 O O . GLY A 1 158 ? 37.140 39.628 -33.218 1.00 50.53 158 GLY A O 1
ATOM 1199 N N . TYR A 1 159 ? 36.669 38.068 -31.682 1.00 47.62 159 TYR A N 1
ATOM 1200 C CA . TYR A 1 159 ? 38.064 37.893 -31.260 1.00 47.62 159 TYR A CA 1
ATOM 1201 C C . TYR A 1 159 ? 38.925 37.159 -32.303 1.00 47.62 159 TYR A C 1
ATOM 1203 O O . TYR A 1 159 ? 40.140 37.351 -32.361 1.00 47.62 159 TYR A O 1
ATOM 1211 N N . ARG A 1 160 ? 38.321 36.360 -33.19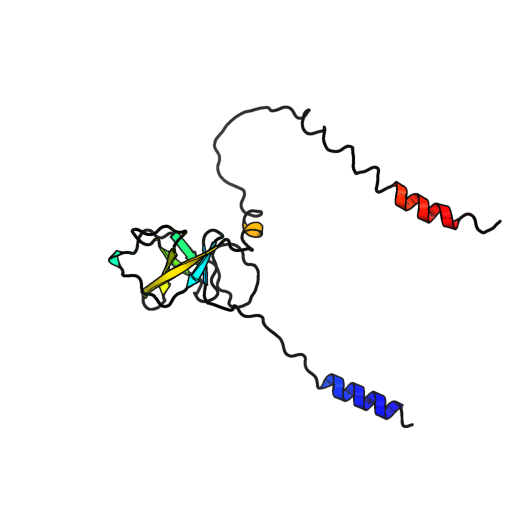4 1.00 50.41 160 ARG A N 1
ATOM 1212 C CA . ARG A 1 160 ? 39.077 35.546 -34.162 1.00 50.41 160 ARG A CA 1
ATOM 1213 C C . ARG A 1 160 ? 39.458 36.285 -35.451 1.00 50.41 160 ARG A C 1
ATOM 1215 O O . ARG A 1 160 ? 40.278 35.774 -36.208 1.00 50.41 160 ARG A O 1
ATOM 1222 N N . HIS A 1 161 ? 38.934 37.490 -35.694 1.00 49.69 161 HIS A N 1
ATOM 1223 C CA . HIS A 1 161 ? 39.204 38.237 -36.933 1.00 49.69 161 HIS A CA 1
ATOM 1224 C C . HIS A 1 161 ? 40.271 39.343 -36.807 1.00 49.69 161 HIS A C 1
ATOM 1226 O O . HIS A 1 161 ? 40.531 40.062 -37.766 1.00 49.69 161 HIS A O 1
ATOM 1232 N N . ARG A 1 162 ? 40.940 39.475 -35.652 1.00 56.78 162 ARG A N 1
ATOM 1233 C CA . ARG A 1 162 ? 41.942 40.533 -35.410 1.00 56.78 162 ARG A CA 1
ATOM 1234 C C . ARG A 1 162 ? 43.365 40.006 -35.173 1.00 56.78 162 ARG A C 1
ATOM 1236 O O . ARG A 1 162 ? 44.102 40.565 -34.369 1.00 56.78 162 ARG A O 1
ATOM 1243 N N . ARG A 1 163 ? 43.749 38.916 -35.854 1.00 54.69 163 ARG A N 1
ATOM 1244 C CA . ARG A 1 163 ? 45.112 38.345 -35.773 1.00 54.69 163 ARG A CA 1
ATOM 1245 C C . ARG A 1 163 ? 45.783 38.023 -37.114 1.00 54.69 163 ARG A C 1
ATOM 1247 O O . ARG A 1 163 ? 46.785 37.321 -37.125 1.00 54.69 163 ARG A O 1
ATOM 1254 N N . HIS A 1 164 ? 45.255 38.547 -38.219 1.00 51.16 164 HIS A N 1
ATOM 1255 C CA . HIS A 1 164 ? 45.922 38.509 -39.524 1.00 51.16 164 HIS A CA 1
ATOM 1256 C C . HIS A 1 164 ? 45.752 39.843 -40.261 1.00 51.16 164 HIS A C 1
ATOM 1258 O O . HIS A 1 164 ? 45.026 39.939 -41.246 1.00 51.16 164 HIS A O 1
ATOM 1264 N N . ARG A 1 165 ? 46.415 40.877 -39.745 1.00 49.62 165 ARG A N 1
ATOM 1265 C CA . ARG A 1 165 ? 47.101 41.911 -40.525 1.00 49.62 165 ARG A CA 1
ATOM 1266 C C . ARG A 1 165 ? 48.310 42.358 -39.726 1.00 49.62 165 ARG A C 1
ATOM 1268 O O . ARG A 1 165 ? 48.141 42.511 -38.496 1.00 49.62 165 ARG A O 1
#

Nearest PDB structures (foldseek):
  7dm4-assembly1_A  TM=2.206E-01  e=2.712E+00  Homo sapiens
  6uh5-assembly1_N  TM=1.723E-01  e=6.057E+00  Kluyveromyces lactis NRRL Y-1140

Secondary structure (DSSP, 8-state):
--HHHHHHHHHHHHTT-PPP----B-SS-EEEETTEEEEEEEEEPPGGGEEEEEEE--EE--B-S---SSEESSS-TT-EEEEETT--TTTEEEEE-TTS-EEEEEEEEE-GGGGGTGGG--------------TTGGGSSSSSSTTTHHHHHHHHHHHTTSS--